Protein AF-A0A0C2F5E1-F1 (afdb_monomer_lite)

Structure (mmCIF, N/CA/C/O backbone):
data_AF-A0A0C2F5E1-F1
#
_entry.id   AF-A0A0C2F5E1-F1
#
loop_
_atom_site.group_PDB
_atom_site.id
_atom_site.type_symbol
_atom_site.label_atom_id
_atom_site.label_alt_id
_atom_site.label_comp_id
_atom_site.label_asym_id
_atom_site.label_entity_id
_atom_site.label_seq_id
_atom_site.pdbx_PDB_ins_code
_atom_site.Cartn_x
_atom_site.Cartn_y
_atom_site.Cartn_z
_atom_site.occupancy
_atom_site.B_iso_or_equiv
_atom_site.auth_seq_id
_atom_site.auth_comp_id
_atom_site.auth_asym_id
_atom_site.auth_atom_id
_atom_site.pdbx_PDB_model_num
ATOM 1 N N . MET A 1 1 ? -7.720 7.100 2.586 1.00 86.25 1 MET A N 1
ATOM 2 C CA . MET A 1 1 ? -9.092 6.700 2.190 1.00 86.25 1 MET A CA 1
ATOM 3 C C . MET A 1 1 ? -9.755 5.979 3.354 1.00 86.25 1 MET A C 1
ATOM 5 O O . MET A 1 1 ? -9.081 5.174 3.981 1.00 86.25 1 MET A O 1
ATOM 9 N N . ILE A 1 2 ? -11.036 6.246 3.628 1.00 90.12 2 ILE A N 1
ATOM 10 C CA . ILE A 1 2 ? -11.835 5.524 4.639 1.00 90.12 2 ILE A CA 1
ATOM 11 C C . ILE A 1 2 ? -12.736 4.513 3.921 1.00 90.12 2 ILE A C 1
ATOM 13 O O . ILE A 1 2 ? -13.292 4.840 2.867 1.00 90.12 2 ILE A O 1
ATOM 17 N N . PHE A 1 3 ? -12.857 3.301 4.459 1.00 88.88 3 PHE A N 1
ATOM 18 C CA . PHE A 1 3 ? -13.668 2.214 3.904 1.00 88.88 3 PHE A CA 1
ATOM 19 C C . PHE A 1 3 ? -14.763 1.833 4.905 1.00 88.88 3 PHE A C 1
ATOM 21 O O . PHE A 1 3 ? -14.452 1.501 6.045 1.00 88.88 3 PHE A O 1
ATOM 28 N N . ASN A 1 4 ? -16.023 1.860 4.464 1.00 88.44 4 ASN A N 1
ATOM 29 C CA . ASN A 1 4 ? -17.179 1.430 5.250 1.00 88.44 4 ASN A CA 1
ATOM 30 C C . ASN A 1 4 ? -17.675 0.099 4.669 1.00 88.44 4 ASN A C 1
ATOM 32 O O . ASN A 1 4 ? -18.455 0.090 3.719 1.00 88.44 4 ASN A O 1
ATOM 36 N N . GLY A 1 5 ? -17.160 -1.018 5.18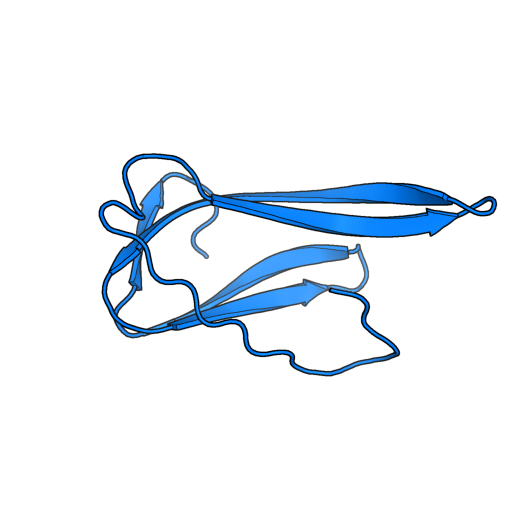7 1.00 87.62 5 GLY A N 1
ATOM 37 C CA . GLY A 1 5 ? -17.433 -2.361 4.661 1.00 87.62 5 GLY A CA 1
ATOM 38 C C . GLY A 1 5 ? -16.539 -2.778 3.483 1.00 87.62 5 GLY A C 1
ATOM 39 O O . GLY A 1 5 ? -15.592 -2.079 3.108 1.00 87.62 5 GLY A O 1
ATOM 40 N N . LYS A 1 6 ? -16.825 -3.958 2.912 1.00 88.69 6 LYS A N 1
ATOM 41 C CA . LYS A 1 6 ? -16.068 -4.537 1.789 1.00 88.69 6 LYS A CA 1
ATOM 42 C C . LYS A 1 6 ? -16.393 -3.781 0.500 1.00 88.69 6 LYS A C 1
ATOM 44 O O . LYS A 1 6 ? -17.471 -3.934 -0.061 1.00 88.69 6 LYS A O 1
ATOM 49 N N . THR A 1 7 ? -15.456 -2.966 0.025 1.00 94.19 7 THR A N 1
ATOM 50 C CA . THR A 1 7 ? -15.615 -2.188 -1.209 1.00 94.19 7 THR A CA 1
ATOM 51 C C . THR A 1 7 ? -14.273 -1.962 -1.901 1.00 94.19 7 THR A C 1
ATOM 53 O O . THR A 1 7 ? -13.212 -2.172 -1.312 1.00 94.19 7 THR A O 1
ATOM 56 N N . THR A 1 8 ? -14.318 -1.521 -3.156 1.00 93.94 8 THR A N 1
ATOM 57 C CA . THR A 1 8 ? -13.137 -1.166 -3.948 1.00 93.94 8 THR A CA 1
ATOM 58 C C . THR A 1 8 ? -13.112 0.339 -4.173 1.00 93.94 8 THR A C 1
ATOM 60 O O . THR A 1 8 ? -14.104 0.926 -4.597 1.00 93.94 8 THR A O 1
ATOM 63 N N . LYS A 1 9 ? -11.959 0.967 -3.930 1.00 94.50 9 LYS A N 1
ATOM 64 C CA . LYS A 1 9 ? -11.709 2.368 -4.282 1.00 94.50 9 LYS A CA 1
ATOM 65 C C . LYS A 1 9 ? -10.577 2.435 -5.294 1.00 94.50 9 LYS A C 1
ATOM 67 O O . LYS A 1 9 ? -9.559 1.771 -5.118 1.00 94.50 9 LYS A O 1
ATOM 72 N N . LYS A 1 10 ? -10.772 3.224 -6.349 1.00 94.25 10 LYS A N 1
ATOM 73 C CA . LYS A 1 10 ? -9.758 3.484 -7.373 1.00 94.25 10 LYS A CA 1
ATOM 74 C C . LYS A 1 10 ? -9.075 4.810 -7.065 1.00 94.25 10 LYS A C 1
ATOM 76 O O . LYS A 1 10 ? -9.742 5.774 -6.700 1.00 94.25 10 LYS A O 1
ATOM 81 N N . VAL A 1 11 ? -7.759 4.843 -7.217 1.00 92.88 11 VAL A N 1
ATOM 82 C CA . VAL A 1 11 ? -6.947 6.054 -7.096 1.00 92.88 11 VAL A CA 1
ATOM 83 C C . VAL A 1 11 ? -6.058 6.110 -8.321 1.00 92.88 11 VAL A C 1
ATOM 85 O O . VAL A 1 11 ? -5.363 5.138 -8.613 1.00 92.88 11 VAL A O 1
ATOM 88 N N . LYS A 1 12 ? -6.102 7.231 -9.039 1.00 93.50 12 LYS A N 1
ATOM 89 C CA . LYS A 1 12 ? -5.130 7.519 -10.088 1.00 93.50 12 LYS A CA 1
ATOM 90 C C . LYS A 1 12 ? -3.900 8.132 -9.431 1.00 93.50 12 LYS A C 1
ATOM 92 O O . LYS A 1 12 ? -4.039 9.028 -8.600 1.00 93.50 12 LYS A O 1
ATOM 97 N N . VAL A 1 13 ? -2.725 7.626 -9.778 1.00 90.25 13 VAL A N 1
ATOM 98 C CA . VAL A 1 13 ? -1.453 8.188 -9.332 1.00 90.25 13 VAL A CA 1
ATOM 99 C C . VAL A 1 13 ? -0.636 8.497 -10.570 1.00 90.25 13 VAL A C 1
ATOM 101 O O . VAL A 1 13 ? -0.334 7.595 -11.343 1.00 90.25 13 VAL A O 1
ATOM 104 N N . ASP A 1 14 ? -0.312 9.771 -10.737 1.00 90.56 14 ASP A N 1
ATOM 105 C CA . ASP A 1 14 ? 0.553 10.270 -11.796 1.00 90.56 14 ASP A CA 1
ATOM 106 C C . ASP A 1 14 ? 1.863 10.733 -11.140 1.00 90.56 14 ASP A C 1
ATOM 108 O O . ASP A 1 14 ? 1.845 11.436 -10.127 1.00 90.56 14 ASP A O 1
ATOM 112 N N . GLY A 1 15 ? 3.004 10.304 -11.672 1.00 86.44 15 GLY A N 1
ATOM 113 C CA . GLY A 1 15 ? 4.318 10.667 -11.151 1.00 86.44 15 GLY A CA 1
ATOM 114 C C . GLY A 1 15 ? 5.406 10.386 -12.175 1.00 86.44 15 GLY A C 1
ATOM 115 O O . GLY A 1 15 ? 5.317 9.416 -12.920 1.00 86.44 15 GLY A O 1
ATOM 116 N N . GLU A 1 16 ? 6.417 11.249 -12.211 1.00 85.38 16 GLU A N 1
ATOM 117 C CA . GLU A 1 16 ? 7.508 11.177 -13.190 1.00 85.38 16 GLU A CA 1
ATOM 118 C C . GLU A 1 16 ? 8.397 9.942 -12.961 1.00 85.38 16 GLU A C 1
ATOM 120 O O . GLU A 1 16 ? 8.636 9.169 -13.882 1.00 85.38 16 GLU A O 1
ATOM 125 N N . ASP A 1 17 ? 8.772 9.682 -11.701 1.00 85.50 17 ASP A N 1
ATOM 126 C CA . ASP A 1 17 ? 9.664 8.586 -11.303 1.00 85.50 17 ASP A CA 1
ATOM 127 C C . ASP A 1 17 ? 9.048 7.710 -10.194 1.00 85.50 17 ASP A C 1
ATOM 129 O O . ASP A 1 17 ? 9.517 7.679 -9.049 1.00 85.50 17 ASP A O 1
ATOM 133 N N . CYS A 1 18 ? 7.984 6.964 -10.507 1.00 86.25 18 CYS A N 1
ATOM 134 C CA . CYS A 1 18 ? 7.296 6.117 -9.521 1.00 86.25 18 CYS A CA 1
ATOM 135 C C . CYS A 1 18 ? 8.215 5.089 -8.825 1.00 86.25 18 CYS A C 1
ATOM 137 O O . CYS A 1 18 ? 7.969 4.745 -7.672 1.00 86.25 18 CYS A O 1
ATOM 139 N N . GLY A 1 19 ? 9.273 4.617 -9.495 1.00 86.69 19 GLY A N 1
ATOM 140 C CA . GLY A 1 19 ? 10.183 3.587 -8.975 1.00 86.69 19 GLY A CA 1
ATOM 141 C C . GLY A 1 19 ? 11.362 4.103 -8.148 1.00 86.69 19 GLY A C 1
ATOM 142 O O . GLY A 1 19 ? 12.045 3.308 -7.501 1.00 86.69 19 GLY A O 1
ATOM 143 N N . LYS A 1 20 ? 11.617 5.420 -8.131 1.00 89.81 20 LYS A N 1
ATOM 144 C CA . LYS A 1 20 ? 12.807 5.998 -7.477 1.00 89.81 20 LYS A CA 1
ATOM 145 C C . LYS A 1 20 ? 12.773 5.862 -5.958 1.00 89.81 20 LYS A C 1
ATOM 147 O O . LYS A 1 20 ? 13.817 5.721 -5.323 1.00 89.81 20 LYS A O 1
ATOM 152 N N . LYS A 1 21 ? 11.577 5.891 -5.366 1.00 91.00 21 LYS A N 1
ATOM 153 C CA . LYS A 1 21 ? 11.359 5.655 -3.935 1.00 91.00 21 LYS A CA 1
ATOM 154 C C . LYS A 1 21 ? 10.372 4.507 -3.730 1.00 91.00 21 LYS A C 1
ATOM 156 O O . LYS A 1 21 ? 9.461 4.339 -4.538 1.00 91.00 21 LYS A O 1
ATOM 161 N N . PRO A 1 22 ? 10.506 3.736 -2.639 1.00 91.56 22 PRO A N 1
ATOM 162 C CA . PRO A 1 22 ? 9.512 2.735 -2.302 1.00 91.56 22 PRO A CA 1
ATOM 163 C C . PRO A 1 22 ? 8.153 3.375 -2.012 1.00 91.56 22 PRO A C 1
ATOM 165 O O . PRO A 1 22 ? 8.046 4.366 -1.288 1.00 91.56 22 PRO A O 1
ATOM 168 N N . TRP A 1 23 ? 7.108 2.757 -2.536 1.00 92.25 23 TRP A N 1
ATOM 169 C CA . TRP A 1 23 ? 5.727 3.035 -2.188 1.00 92.25 23 TRP A CA 1
ATOM 170 C C . TRP A 1 23 ? 5.436 2.478 -0.807 1.00 92.25 23 TRP A C 1
ATOM 172 O O . TRP A 1 23 ? 5.878 1.380 -0.477 1.00 92.25 23 TRP A O 1
ATOM 182 N N . ILE A 1 24 ? 4.644 3.207 -0.023 1.00 93.50 24 ILE A N 1
ATOM 183 C CA . ILE A 1 24 ? 4.154 2.747 1.275 1.00 93.50 24 ILE A CA 1
ATOM 184 C C . ILE A 1 24 ? 2.634 2.712 1.214 1.00 93.50 24 ILE A C 1
ATOM 186 O O . ILE A 1 24 ? 1.983 3.756 1.183 1.00 93.50 24 ILE A O 1
ATOM 190 N N . VAL A 1 25 ? 2.059 1.512 1.268 1.00 93.38 25 VAL A N 1
ATOM 191 C CA . VAL A 1 25 ? 0.623 1.360 1.518 1.00 93.38 25 VAL A CA 1
ATOM 192 C C . VAL A 1 25 ? 0.453 1.019 2.988 1.00 93.38 25 VAL A C 1
ATOM 194 O O . VAL A 1 25 ? 0.908 -0.024 3.453 1.00 93.38 25 VAL A O 1
ATOM 197 N N . ARG A 1 26 ? -0.169 1.927 3.741 1.00 95.38 26 ARG A N 1
ATOM 198 C CA . ARG A 1 26 ? -0.354 1.803 5.189 1.00 95.38 26 ARG A CA 1
ATOM 199 C C . ARG A 1 26 ? -1.832 1.789 5.534 1.00 95.38 26 ARG A C 1
ATOM 201 O O . ARG A 1 26 ? -2.588 2.649 5.087 1.00 95.38 26 ARG A O 1
ATOM 208 N N . THR A 1 27 ? -2.224 0.831 6.359 1.00 96.06 27 THR A N 1
ATOM 209 C CA . THR A 1 27 ? -3.573 0.735 6.907 1.00 96.06 27 THR A CA 1
ATOM 210 C C . THR A 1 27 ? -3.615 1.328 8.307 1.00 96.06 27 THR A C 1
ATOM 212 O O . THR A 1 27 ? -2.629 1.332 9.052 1.00 96.06 27 THR A O 1
ATOM 215 N N . PHE A 1 28 ? -4.783 1.845 8.664 1.00 95.44 28 PHE A N 1
ATOM 216 C CA . PHE A 1 28 ? -5.055 2.433 9.965 1.00 95.44 28 PHE A CA 1
ATOM 217 C C . PHE A 1 28 ? -6.353 1.844 10.502 1.00 95.44 28 PHE A C 1
ATOM 219 O O . PHE A 1 28 ? -7.268 1.550 9.735 1.00 95.44 28 PHE A O 1
ATOM 226 N N . LYS A 1 29 ? -6.434 1.700 11.823 1.00 94.06 29 LYS A N 1
ATOM 227 C CA . LYS A 1 29 ? -7.660 1.326 12.532 1.00 94.06 29 LYS A CA 1
ATOM 228 C C . LYS A 1 29 ? -8.111 2.467 13.427 1.00 94.06 29 LYS A C 1
ATOM 230 O O . LYS A 1 29 ? -7.277 3.130 14.044 1.00 94.06 29 LYS A O 1
ATOM 235 N N . TRP A 1 30 ? -9.417 2.680 13.510 1.00 91.69 30 TRP A N 1
ATOM 236 C CA . TRP A 1 30 ? -9.996 3.640 14.440 1.00 91.69 30 TRP A CA 1
ATOM 237 C C . TRP A 1 30 ? -10.115 2.992 15.822 1.00 91.69 30 TRP A C 1
ATOM 239 O O . TRP A 1 30 ? -10.789 1.974 15.973 1.00 91.69 30 TRP A O 1
ATOM 249 N N . LYS A 1 31 ? -9.418 3.535 16.825 1.00 93.69 31 LYS A N 1
ATOM 250 C CA . LYS A 1 31 ? -9.483 3.076 18.221 1.00 93.69 31 LYS A CA 1
ATOM 251 C C . LYS A 1 31 ? -9.283 4.259 19.166 1.00 93.69 31 LYS A C 1
ATOM 253 O O . LYS A 1 31 ? -8.400 5.082 18.937 1.00 93.69 31 LYS A O 1
ATOM 258 N N . ASN A 1 32 ? -10.062 4.317 20.247 1.00 92.50 32 ASN A N 1
ATOM 259 C CA . ASN A 1 32 ? -9.980 5.375 21.263 1.00 92.50 32 ASN A CA 1
ATOM 260 C C . ASN A 1 32 ? -10.031 6.778 20.632 1.00 92.50 32 ASN A C 1
ATOM 262 O O . ASN A 1 32 ? -9.137 7.592 20.847 1.00 92.50 32 ASN A O 1
ATOM 266 N N . ASN A 1 33 ? -11.030 7.014 19.777 1.00 94.19 33 ASN A N 1
ATOM 267 C CA . ASN A 1 33 ? -11.243 8.289 19.087 1.00 94.19 33 ASN A CA 1
ATOM 268 C C . ASN A 1 33 ? -10.041 8.786 18.250 1.00 94.19 33 ASN A C 1
ATOM 270 O O . ASN A 1 33 ? -9.848 9.986 18.073 1.00 94.19 33 ASN A O 1
ATOM 274 N N . SER A 1 34 ? -9.193 7.871 17.763 1.00 95.62 34 SER A N 1
ATOM 275 C CA . SER A 1 34 ? -8.033 8.218 16.938 1.00 95.62 34 SER A CA 1
ATOM 276 C C . SER A 1 34 ? -7.679 7.124 15.928 1.00 95.62 34 SER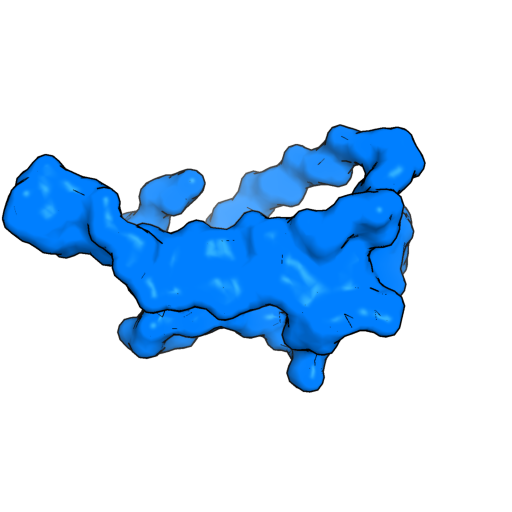 A C 1
ATOM 278 O O . SER A 1 34 ? -7.903 5.931 16.156 1.00 95.62 34 SER A O 1
ATOM 280 N N . TRP A 1 35 ? -7.085 7.521 14.800 1.00 94.31 35 TRP A N 1
ATOM 281 C CA . TRP A 1 35 ? -6.501 6.588 13.838 1.00 94.31 35 TRP A CA 1
ATOM 282 C C . TRP A 1 35 ? -5.146 6.102 14.348 1.00 94.31 35 TRP A C 1
ATOM 284 O O . TRP A 1 35 ? -4.231 6.895 14.572 1.00 94.31 35 TRP A O 1
ATOM 294 N N . LYS A 1 36 ? -4.995 4.787 14.507 1.00 95.38 36 LYS A N 1
ATOM 295 C CA . LYS A 1 36 ? -3.722 4.150 14.855 1.00 95.38 36 LYS A CA 1
ATOM 296 C C . LYS A 1 36 ? -3.199 3.332 13.672 1.00 95.38 36 LYS A C 1
ATOM 298 O O . LYS A 1 36 ? -3.993 2.607 13.065 1.00 95.38 36 LYS A O 1
ATOM 303 N N . PRO A 1 37 ? -1.897 3.415 13.338 1.00 94.88 37 PRO A N 1
ATOM 304 C CA . PRO A 1 37 ? -1.296 2.546 12.330 1.00 94.88 37 PRO A CA 1
ATOM 305 C C . PRO A 1 37 ? -1.555 1.074 12.660 1.00 94.88 37 PRO A C 1
ATOM 307 O O . PRO A 1 37 ? -1.460 0.673 13.821 1.00 94.88 37 PRO A O 1
ATOM 310 N N . ALA A 1 38 ? -1.899 0.281 11.649 1.00 95.31 38 ALA A N 1
ATOM 311 C CA . ALA A 1 38 ? -2.148 -1.148 11.804 1.00 95.31 38 ALA A CA 1
ATOM 312 C C . ALA A 1 38 ? -1.041 -1.970 11.136 1.00 95.31 38 ALA A C 1
ATOM 314 O O . ALA A 1 38 ? -0.245 -2.601 11.828 1.00 95.31 38 ALA A O 1
ATOM 315 N N . ARG A 1 39 ? -0.963 -1.940 9.802 1.00 95.50 39 ARG A N 1
ATOM 316 C CA . ARG A 1 39 ? 0.054 -2.649 9.014 1.00 95.50 39 ARG A CA 1
ATOM 317 C C . ARG A 1 39 ? 0.526 -1.788 7.847 1.00 95.50 39 ARG A C 1
ATOM 319 O O . ARG A 1 39 ? -0.121 -0.810 7.468 1.00 95.50 39 ARG A O 1
ATOM 326 N N . ASN A 1 40 ? 1.665 -2.149 7.275 1.00 94.56 40 ASN A N 1
ATOM 327 C CA . ASN A 1 40 ? 2.194 -1.538 6.067 1.00 94.56 40 ASN A CA 1
ATOM 328 C C . ASN A 1 40 ? 2.667 -2.617 5.086 1.00 94.56 40 ASN A C 1
ATOM 330 O O . ASN A 1 40 ? 2.978 -3.739 5.477 1.00 94.56 40 ASN A O 1
ATOM 334 N N . MET A 1 41 ? 2.710 -2.252 3.812 1.00 93.31 41 MET A N 1
ATOM 335 C CA . MET A 1 41 ? 3.576 -2.888 2.829 1.00 93.31 41 MET A CA 1
ATOM 336 C C . MET A 1 41 ? 4.438 -1.805 2.201 1.00 93.31 41 MET A C 1
ATOM 338 O O . MET A 1 41 ? 3.995 -0.659 2.043 1.00 93.31 41 MET A O 1
ATOM 342 N N . THR A 1 42 ? 5.643 -2.203 1.824 1.00 94.19 42 THR A N 1
ATOM 343 C CA . THR A 1 42 ? 6.586 -1.353 1.116 1.00 94.19 42 THR A CA 1
ATOM 344 C C . THR A 1 42 ? 7.067 -2.091 -0.122 1.00 94.19 42 THR A C 1
ATOM 346 O O . THR A 1 42 ? 7.425 -3.267 -0.028 1.00 94.19 42 THR A O 1
ATOM 349 N N . ALA A 1 43 ? 7.055 -1.417 -1.270 1.00 92.81 43 ALA A N 1
ATOM 350 C CA . ALA A 1 43 ? 7.535 -1.977 -2.528 1.00 92.81 43 ALA A CA 1
ATOM 351 C C . ALA A 1 43 ? 7.976 -0.875 -3.496 1.00 92.81 43 ALA A C 1
ATOM 353 O O . ALA A 1 43 ? 7.382 0.202 -3.509 1.00 92.81 43 ALA A O 1
ATOM 354 N N . LYS A 1 44 ? 8.987 -1.122 -4.330 1.00 92.81 44 LYS A N 1
ATOM 355 C CA . LYS A 1 44 ? 9.298 -0.231 -5.459 1.00 92.81 44 LYS A CA 1
ATOM 356 C C . LYS A 1 44 ? 8.435 -0.623 -6.649 1.00 92.81 44 LYS A C 1
ATOM 358 O O . LYS A 1 44 ? 8.599 -1.711 -7.195 1.00 92.81 44 LYS A O 1
ATOM 363 N N . LEU A 1 45 ? 7.507 0.261 -7.015 1.00 91.69 45 LEU A N 1
ATOM 364 C CA . LEU A 1 45 ? 6.521 0.053 -8.073 1.00 91.69 45 LEU A CA 1
ATOM 365 C C . LEU A 1 45 ? 6.721 1.093 -9.177 1.00 91.69 45 LEU A C 1
ATOM 367 O O . LEU A 1 45 ? 6.820 2.285 -8.891 1.00 91.69 45 LEU A O 1
ATOM 371 N N . GLN A 1 46 ? 6.755 0.656 -10.432 1.00 92.38 46 GLN A N 1
ATOM 372 C CA . GLN A 1 46 ? 6.925 1.539 -11.587 1.00 92.38 46 GLN A CA 1
ATOM 373 C C . GLN A 1 46 ? 6.228 0.975 -12.821 1.00 92.38 46 GLN A C 1
ATOM 375 O O . GLN A 1 46 ? 6.209 -0.233 -13.017 1.00 92.38 46 GLN A O 1
ATOM 380 N N . GLY A 1 47 ? 5.694 1.841 -13.677 1.00 91.62 47 GLY A N 1
ATOM 381 C CA . GLY A 1 47 ? 5.119 1.459 -14.966 1.00 91.62 47 GLY A CA 1
ATOM 382 C C . GLY A 1 47 ? 3.796 2.161 -15.240 1.00 91.62 47 GLY A C 1
ATOM 383 O O . GLY A 1 47 ? 3.286 2.900 -14.398 1.00 91.62 47 GLY A O 1
ATOM 384 N N . GLN A 1 48 ? 3.252 1.930 -16.432 1.00 93.31 48 GLN A N 1
ATOM 385 C CA . GLN A 1 48 ? 1.976 2.489 -16.867 1.00 93.31 48 GLN A CA 1
ATOM 386 C C . GLN A 1 48 ? 0.916 1.391 -16.858 1.00 93.31 48 GLN A C 1
ATOM 388 O O . GLN A 1 48 ? 0.915 0.495 -17.700 1.00 93.31 48 GLN A O 1
ATOM 393 N N . GLY A 1 49 ? 0.013 1.449 -15.883 1.00 93.81 49 GLY A N 1
ATOM 394 C CA . GLY A 1 49 ? -1.032 0.449 -15.729 1.00 93.81 49 GLY A CA 1
ATOM 395 C C . GLY A 1 49 ? -1.707 0.534 -14.369 1.00 93.81 49 GLY A C 1
ATOM 396 O O . GLY A 1 49 ? -1.965 1.626 -13.865 1.00 93.81 49 GLY A O 1
ATOM 397 N N . TRP A 1 50 ? -2.014 -0.615 -13.772 1.00 94.25 50 TRP A N 1
ATOM 398 C CA . TRP A 1 50 ? -2.693 -0.674 -12.481 1.00 94.25 50 TRP A CA 1
ATOM 399 C C . TRP A 1 50 ? -2.159 -1.794 -11.588 1.00 94.25 50 TRP A C 1
ATOM 401 O O . TRP A 1 50 ? -1.649 -2.812 -12.053 1.00 94.25 50 TRP A O 1
ATOM 411 N N . ILE A 1 51 ? -2.319 -1.598 -10.279 1.00 93.50 51 ILE A N 1
ATOM 412 C CA . ILE A 1 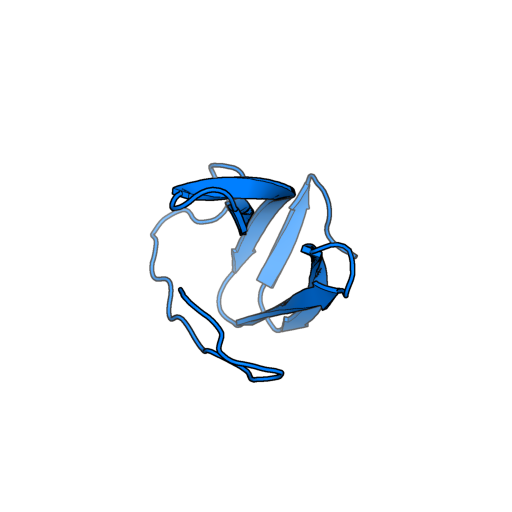51 ? -2.061 -2.598 -9.243 1.00 93.50 51 ILE A CA 1
ATOM 413 C C . ILE A 1 51 ? -3.275 -2.691 -8.319 1.00 93.50 51 ILE A C 1
ATOM 415 O O . ILE A 1 51 ? -3.828 -1.678 -7.882 1.00 93.50 51 ILE A O 1
ATOM 419 N N . ARG A 1 52 ? -3.708 -3.914 -8.016 1.00 94.44 52 ARG A N 1
ATOM 420 C CA . ARG A 1 52 ? -4.782 -4.188 -7.065 1.00 94.44 52 ARG A CA 1
ATOM 421 C C . ARG A 1 52 ? -4.176 -4.536 -5.716 1.00 94.44 52 ARG A C 1
ATOM 423 O O . ARG A 1 52 ? -3.610 -5.612 -5.543 1.00 94.44 52 ARG A O 1
ATOM 430 N N . ILE A 1 53 ? -4.350 -3.640 -4.750 1.00 93.62 53 ILE A N 1
ATOM 431 C CA . ILE A 1 53 ? -4.017 -3.899 -3.348 1.00 93.62 53 ILE A CA 1
ATOM 432 C C . ILE A 1 53 ? -5.275 -4.359 -2.618 1.00 93.62 53 ILE A C 1
ATOM 434 O O . ILE A 1 53 ? -6.305 -3.684 -2.657 1.00 93.62 5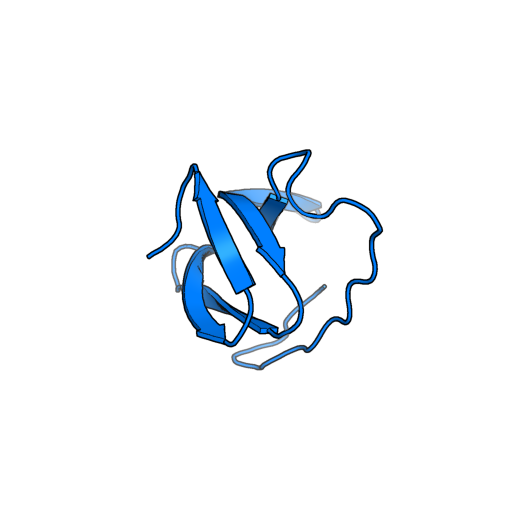3 ILE A O 1
ATOM 438 N N . VAL A 1 54 ? -5.185 -5.497 -1.936 1.00 94.12 54 VAL A N 1
ATOM 439 C CA . VAL A 1 54 ? -6.238 -5.997 -1.049 1.00 94.12 54 VAL A CA 1
ATOM 440 C C . VAL A 1 54 ? -5.831 -5.810 0.403 1.00 94.12 54 VAL A C 1
ATOM 442 O O . VAL A 1 54 ? -4.660 -5.948 0.750 1.00 94.12 54 VAL A O 1
ATOM 445 N N . VAL A 1 55 ? -6.803 -5.488 1.253 1.00 93.62 55 VAL A N 1
ATOM 446 C CA . VAL A 1 55 ? -6.624 -5.413 2.705 1.00 93.62 55 VAL A CA 1
ATOM 447 C C . VAL A 1 55 ? -7.357 -6.602 3.313 1.00 93.62 55 VAL A C 1
ATOM 449 O O . VAL A 1 55 ? -8.570 -6.720 3.143 1.00 93.62 55 VAL A O 1
ATOM 452 N N . ARG A 1 56 ? -6.612 -7.498 3.965 1.00 91.12 56 ARG A N 1
ATOM 453 C CA . ARG A 1 56 ? -7.162 -8.685 4.641 1.00 91.12 56 ARG A CA 1
ATOM 454 C C . ARG A 1 56 ? -7.764 -8.319 6.003 1.00 91.12 56 ARG A C 1
ATOM 456 O O . ARG A 1 56 ? -7.616 -7.188 6.467 1.00 91.12 56 ARG A O 1
ATOM 463 N N . ASP A 1 57 ? -8.396 -9.288 6.663 1.00 91.00 57 ASP A N 1
ATOM 464 C CA . ASP A 1 57 ? -9.047 -9.093 7.968 1.00 91.00 57 ASP A CA 1
ATOM 465 C C . ASP A 1 57 ? -8.063 -8.658 9.075 1.00 91.00 57 ASP A C 1
ATOM 467 O O . ASP A 1 57 ? -8.432 -7.915 9.982 1.00 91.00 57 ASP A O 1
ATOM 471 N N . ASP A 1 58 ? -6.778 -9.025 8.966 1.00 91.69 58 ASP A N 1
ATOM 472 C CA . ASP A 1 58 ? -5.696 -8.565 9.856 1.00 91.69 58 ASP A CA 1
ATOM 473 C C . ASP A 1 58 ? -5.173 -7.152 9.517 1.00 91.69 58 ASP A C 1
ATOM 475 O O . ASP A 1 58 ? -4.142 -6.712 10.039 1.00 91.69 58 ASP A O 1
ATOM 479 N N . LEU A 1 59 ? -5.880 -6.438 8.633 1.00 93.81 59 LEU A N 1
ATOM 480 C CA . LEU A 1 59 ? -5.532 -5.136 8.069 1.00 93.81 59 LEU A CA 1
ATOM 481 C C . LEU A 1 59 ? -4.224 -5.129 7.276 1.00 93.81 59 LEU A C 1
ATOM 483 O O . LEU A 1 59 ? -3.694 -4.050 7.003 1.00 93.81 59 LEU A O 1
ATOM 487 N N . ARG A 1 60 ? -3.680 -6.287 6.889 1.00 93.75 60 ARG A N 1
ATOM 488 C CA . ARG A 1 60 ? -2.466 -6.354 6.074 1.00 93.75 60 ARG A CA 1
ATOM 489 C C . ARG A 1 60 ? -2.779 -5.986 4.624 1.00 93.75 60 ARG A C 1
ATOM 491 O O . ARG A 1 60 ? -3.578 -6.685 3.994 1.00 93.75 60 ARG A O 1
ATOM 498 N N . PRO A 1 61 ? -2.168 -4.917 4.081 1.00 94.44 61 PRO A N 1
ATOM 499 C CA . PRO A 1 61 ? -2.216 -4.665 2.653 1.00 94.44 61 PRO A CA 1
ATOM 500 C C . PRO A 1 61 ? -1.291 -5.653 1.935 1.00 94.44 61 PRO A C 1
ATOM 502 O O . PRO A 1 61 ? -0.157 -5.869 2.361 1.00 94.44 61 PRO A O 1
ATOM 505 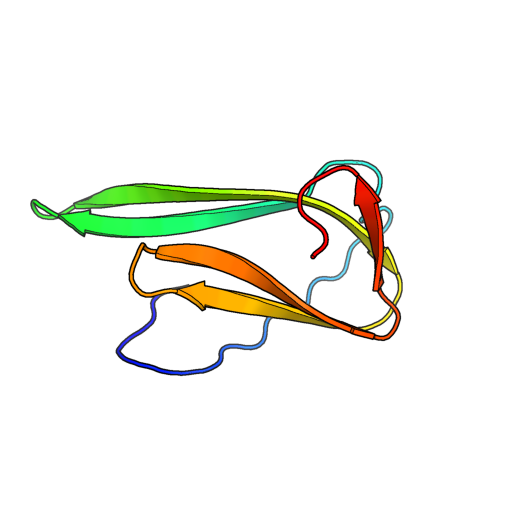N N . SER A 1 62 ? -1.770 -6.247 0.848 1.00 92.12 62 SER A N 1
ATOM 506 C CA . SER A 1 62 ? -0.971 -7.105 -0.029 1.00 92.12 62 SER A CA 1
ATOM 507 C C . SER A 1 62 ? -1.342 -6.863 -1.491 1.00 92.12 62 SER A C 1
ATOM 509 O O . SER A 1 62 ? -2.528 -6.658 -1.779 1.00 92.12 62 SER A O 1
ATOM 511 N N . PRO A 1 63 ? -0.376 -6.909 -2.420 1.00 92.12 63 PRO A N 1
ATOM 512 C CA . PRO A 1 63 ? -0.686 -6.896 -3.840 1.00 92.12 63 PRO A CA 1
ATOM 513 C C . PRO A 1 63 ? -1.367 -8.219 -4.206 1.00 92.12 63 PRO A C 1
ATOM 515 O O . PRO A 1 63 ? -0.973 -9.275 -3.721 1.00 92.12 63 PRO A O 1
ATOM 518 N N . LEU A 1 64 ? -2.430 -8.151 -5.005 1.00 91.50 64 LEU A N 1
ATOM 519 C CA . LEU A 1 64 ? -3.140 -9.335 -5.497 1.00 91.50 64 LEU A CA 1
ATOM 520 C C . LEU A 1 64 ? -2.917 -9.541 -6.993 1.00 91.50 64 LEU A C 1
ATOM 522 O O . LEU A 1 64 ? -2.734 -10.668 -7.430 1.00 91.50 64 LEU A O 1
ATOM 526 N N . ASP A 1 65 ? -2.972 -8.459 -7.766 1.00 91.75 65 ASP A N 1
ATOM 527 C CA . ASP A 1 65 ? -2.835 -8.510 -9.218 1.00 91.75 65 ASP A CA 1
ATOM 528 C C . ASP A 1 65 ? -2.284 -7.182 -9.746 1.00 91.75 65 ASP A C 1
ATOM 530 O O . ASP A 1 65 ? -2.400 -6.144 -9.077 1.00 91.75 65 ASP A O 1
ATOM 534 N N . ARG A 1 66 ? -1.668 -7.208 -10.925 1.00 93.06 66 ARG A N 1
ATOM 535 C CA . ARG A 1 66 ? -1.089 -6.035 -11.579 1.00 93.06 66 ARG A CA 1
ATOM 536 C C . ARG A 1 66 ? -0.996 -6.223 -13.087 1.00 93.06 66 ARG A C 1
ATOM 538 O O . ARG A 1 66 ? -0.653 -7.294 -13.573 1.00 93.06 66 ARG A O 1
ATOM 545 N N . PHE A 1 67 ? -1.182 -5.130 -13.814 1.00 95.00 67 PHE A N 1
ATOM 546 C CA . PHE A 1 67 ? -0.961 -5.061 -15.254 1.00 95.00 67 PHE A CA 1
ATOM 547 C C . PHE A 1 67 ? -0.156 -3.806 -15.583 1.00 95.00 67 PHE A C 1
ATOM 549 O O . PHE A 1 67 ? -0.476 -2.733 -15.076 1.00 95.00 67 PHE A O 1
ATOM 556 N N . GLY A 1 68 ? 0.897 -3.931 -16.396 1.00 93.88 68 GLY A N 1
ATOM 557 C CA . GLY A 1 68 ? 1.740 -2.799 -16.816 1.00 93.88 68 GLY A CA 1
ATOM 558 C C . GLY A 1 68 ? 2.565 -2.134 -15.702 1.00 93.88 68 GLY A C 1
ATOM 559 O O . GLY A 1 68 ? 3.269 -1.161 -15.956 1.00 93.88 68 GLY A O 1
ATOM 560 N N . VAL A 1 69 ? 2.509 -2.655 -14.471 1.00 93.44 69 VAL A N 1
ATOM 561 C CA . VAL A 1 69 ? 3.281 -2.182 -13.312 1.00 93.44 69 VAL A CA 1
ATOM 562 C C . VAL A 1 69 ? 4.325 -3.230 -12.952 1.00 93.44 69 VAL A C 1
ATOM 564 O O . VAL A 1 69 ? 3.978 -4.353 -12.590 1.00 93.44 69 VAL A O 1
ATOM 567 N N . MET A 1 70 ? 5.601 -2.867 -13.019 1.00 91.50 70 MET A N 1
ATOM 568 C CA . MET A 1 70 ? 6.745 -3.622 -12.516 1.00 91.50 70 MET A CA 1
ATOM 569 C C . MET A 1 70 ? 6.913 -3.411 -11.005 1.00 91.50 70 MET A C 1
ATOM 571 O O . MET A 1 70 ? 6.699 -2.314 -10.491 1.00 91.50 70 MET A O 1
ATOM 575 N N . CYS A 1 71 ? 7.324 -4.465 -10.302 1.00 89.94 71 CYS A N 1
ATOM 576 C CA . CYS A 1 71 ? 7.737 -4.417 -8.908 1.00 89.94 71 CYS A CA 1
ATOM 577 C C . CYS A 1 71 ? 9.164 -4.953 -8.828 1.00 89.94 71 CYS A C 1
ATOM 579 O O . CYS A 1 71 ? 9.390 -6.102 -9.206 1.00 89.94 71 CYS A O 1
ATOM 581 N N . SER A 1 72 ? 10.117 -4.108 -8.435 1.00 87.81 72 SER A N 1
ATOM 582 C CA . SER A 1 72 ? 11.547 -4.450 -8.441 1.00 87.81 72 SER A CA 1
ATOM 583 C C . SER A 1 72 ? 12.094 -4.801 -7.059 1.00 87.81 72 SER A C 1
ATOM 585 O O . SER A 1 72 ? 13.076 -5.528 -6.966 1.00 87.81 72 SER A O 1
ATOM 587 N N . GLU A 1 73 ? 11.460 -4.324 -5.984 1.00 88.38 73 GLU A N 1
ATOM 588 C CA . GLU A 1 73 ? 11.879 -4.565 -4.599 1.00 88.38 73 GLU A CA 1
ATOM 589 C C . GLU A 1 73 ? 10.671 -4.606 -3.655 1.00 88.38 73 GLU A C 1
ATOM 591 O O . GLU A 1 73 ? 9.683 -3.897 -3.869 1.00 88.38 73 GLU A O 1
ATOM 596 N N . GLY A 1 74 ? 10.794 -5.353 -2.554 1.00 86.38 74 GLY A N 1
ATOM 597 C CA . GLY A 1 74 ? 9.809 -5.395 -1.472 1.00 86.38 74 GLY A CA 1
ATOM 598 C C . GLY A 1 74 ? 8.697 -6.425 -1.675 1.00 86.38 74 GLY A C 1
ATOM 599 O O . GLY A 1 74 ? 8.887 -7.460 -2.309 1.00 86.38 74 GLY A O 1
ATOM 600 N N . LEU A 1 75 ? 7.535 -6.167 -1.073 1.00 78.31 75 LEU A N 1
ATOM 601 C CA . LEU A 1 75 ? 6.403 -7.098 -1.073 1.00 78.31 75 LEU A CA 1
ATOM 602 C C . LEU A 1 75 ? 5.619 -6.975 -2.389 1.00 78.31 75 LEU A C 1
ATOM 604 O O . LEU A 1 75 ? 4.752 -6.112 -2.523 1.00 78.31 75 LEU A O 1
ATOM 608 N N . CYS A 1 76 ? 5.961 -7.830 -3.356 1.00 72.62 76 CYS A N 1
ATOM 609 C CA . CYS A 1 76 ? 5.454 -7.793 -4.733 1.00 72.62 76 CYS A CA 1
ATOM 610 C C . CYS A 1 76 ? 4.418 -8.884 -5.075 1.00 72.62 76 CYS A C 1
ATOM 612 O O . CYS A 1 76 ? 3.833 -8.824 -6.158 1.00 72.62 76 CYS A O 1
ATOM 614 N N . GLY A 1 77 ? 4.191 -9.849 -4.179 1.00 62.38 77 GLY A N 1
ATOM 615 C CA . GLY A 1 77 ? 3.312 -11.010 -4.373 1.00 62.38 77 GLY A CA 1
ATOM 616 C C . GLY A 1 77 ? 3.668 -12.116 -3.399 1.00 62.38 77 GLY A C 1
ATOM 617 O O . GLY A 1 77 ? 4.877 -12.422 -3.331 1.00 62.38 77 GLY A O 1
#

Sequence (77 aa):
MIFNGKTTKKVKVDGEDCGKKPWIVRTFKWKNNSWKPARNMTAK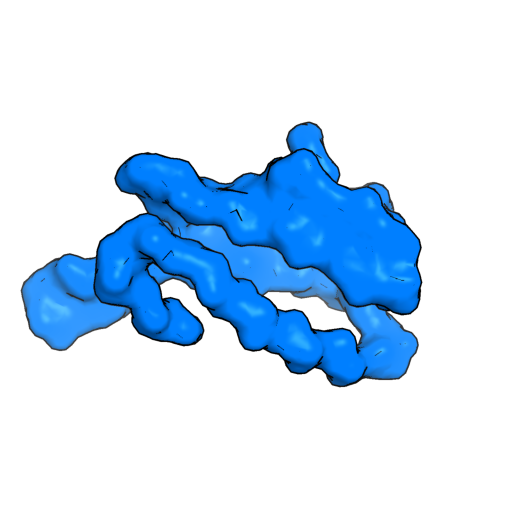LQGQGWIRIVVRDDLRPSPLDRFGVMCSEGLCG

Radius of gyration: 13.31 Å; chains: 1; bounding box: 30×22×38 Å

Secondary structure (DSSP, 8-state):
----SS---------TTTTSS-EEEEEEEEETTEEEEEEEEEEEEEEEEEEEEEE-TT--EEEEEEEEEEEEEE---

pLDDT: mean 91.3, std 5.05, range [62.38, 96.06]

Organism: NCBI:txid51022

Foldseek 3Di:
DDDDPDDDDDDDDDDDQQQPAWDKDWDWDQDPNDTDTQEIWTWRKDFPWDWDWDQDPSRYTATDDTDGMDTDDTRPD